Protein AF-0000000084542421 (afdb_homodimer)

Foldseek 3Di:
DQLPCFWDFDCVAPNRAIAGNPDNHHLVNLVVCVVVPDDPVRVCVVPVVDDPVSSVSSVVVVVVVVVPVVPPVD/DQLPCFWDFDCVAPNRAIAGNPDNHHLVNLVVCVVVPDDPVRVCVVVVVDDPVSSVSSVVVVVVVVVPVVPPVD

pLDDT: mean 90.72, std 14.49, range [33.5, 98.44]

Solvent-accessible surface area (backbone atoms only — not comparable to full-atom values): 8174 Å² total; per-residue (Å²): 132,72,31,70,79,39,46,32,71,39,70,90,41,80,77,34,44,51,11,45,70,73,43,91,51,32,43,41,54,54,31,43,44,44,32,72,65,48,50,72,66,58,51,34,70,79,37,68,88,53,51,71,66,54,54,30,24,40,32,39,46,51,18,54,51,53,65,52,55,65,64,64,77,103,131,73,30,68,80,38,46,33,70,39,69,91,40,79,78,34,44,50,10,45,69,73,42,94,50,34,43,40,55,55,31,42,45,42,31,73,66,49,49,72,67,56,51,35,70,78,37,68,86,52,51,72,68,55,54,29,23,40,32,38,47,53,20,54,52,53,65,52,56,65,63,62,78,102

Nearest PDB structures (foldseek):
  2ga1-assembly1_B  TM=9.178E-01  e=1.484E-04  Trichormus variabilis ATCC 29413
  5af3-assembly1_B  TM=8.091E-01  e=4.502E-03  Mycobacterium tuberculosis H37Rv
  5af3-assembly1_A  TM=8.096E-01  e=9.539E-03  Mycobacterium tuberculosis H37Rv
  2ga1-assembly1_B  TM=9.181E-01  e=2.188E-04  Trichormus variabilis ATCC 29413
  5af3-assembly1_B  TM=8.095E-01  e=5.353E-03  Mycobacterium tuberculosis H37Rv

Radius of gyration: 14.84 Å; Cα contacts (8 Å, |Δi|>4): 217; chains: 2; bounding box: 36×36×26 Å

Secondary structure (DSSP, 8-state):
--GGGTEEE-TTSGGG-EEETTSS-BHHHHHHHHHTT--HHHHHHH-TT--HHHHHHHHHHHHHHHHHHHHHT-/--GGGTEEE-TTSGGG-EEETTSS-BHHHHHHHHHTT--HHHHHHH-TT--HHHHHHHHHHHHHHHHHHHHHT-

Organism: NCBI:txid376219

Sequence (148 aa):
MDYRERITLEPSQRSGKPCIRGMRITVYDVLSYLASGMTYQEILDDFPYLTQEDILACLSYAANREQQTLLVQAMDYRERITLEPSQRSGKPCIRGMRITVYDVLSYLASGMTYQEILDDFPYLTQEDILACLSYAANREQQTLLVQA

InterPro domains:
  IPR007367 VapB45-like, C-terminal [PF04255] (7-62)
  IPR009057 Homedomain-like superfamily [SSF46689] (1-68)
  IPR036388 Winged helix-like DNA-binding domain superfamily [G3DSA:1.10.10.10] (6-72)

Structure (mmCIF, N/CA/C/O backbone):
data_AF-0000000084542421-model_v1
#
loop_
_entity.id
_entity.type
_entity.pdbx_description
1 polymer 'DUF433 domain-containing protein'
#
loop_
_atom_site.group_PDB
_atom_site.id
_atom_site.type_symbol
_atom_site.label_atom_id
_atom_site.label_alt_id
_atom_site.label_comp_id
_atom_site.label_asym_id
_atom_site.label_entity_id
_atom_site.label_seq_id
_atom_site.pdbx_PDB_ins_code
_atom_site.Cartn_x
_atom_site.Cartn_y
_atom_site.Cartn_z
_atom_site.occupancy
_atom_site.B_iso_or_equiv
_atom_site.auth_seq_id
_atom_site.auth_comp_id
_atom_site.auth_asym_id
_atom_site.auth_atom_id
_atom_site.pdbx_PDB_model_num
ATOM 1 N N . MET A 1 1 ? -0.07 -10.344 11.07 1 62.62 1 MET A N 1
ATOM 2 C CA . MET A 1 1 ? -0.015 -11.258 9.938 1 62.62 1 MET A CA 1
ATOM 3 C C . MET A 1 1 ? 1.342 -11.195 9.242 1 62.62 1 MET A C 1
ATOM 5 O O . MET A 1 1 ? 1.907 -10.109 9.078 1 62.62 1 MET A O 1
ATOM 9 N N . ASP A 1 2 ? 1.983 -12.406 9.141 1 83.88 2 ASP A N 1
ATOM 10 C CA . ASP A 1 2 ? 3.305 -12.445 8.523 1 83.88 2 ASP A CA 1
ATOM 11 C C . ASP A 1 2 ? 3.195 -12.469 6.996 1 83.88 2 ASP A C 1
ATOM 13 O O . ASP A 1 2 ? 2.891 -13.508 6.41 1 83.88 2 ASP A O 1
ATOM 17 N N . TYR A 1 3 ? 3.262 -11.273 6.363 1 91.88 3 TYR A N 1
ATOM 18 C CA . TYR A 1 3 ? 3.105 -11.172 4.918 1 91.88 3 TYR A CA 1
ATOM 19 C C . TYR A 1 3 ? 4.102 -12.07 4.195 1 91.88 3 TYR A C 1
ATOM 21 O O . TYR A 1 3 ? 3.926 -12.375 3.014 1 91.88 3 TYR A O 1
ATOM 29 N N . ARG A 1 4 ? 5.059 -12.594 4.863 1 88.62 4 ARG A N 1
ATOM 30 C CA . ARG A 1 4 ? 6.129 -13.375 4.254 1 88.62 4 ARG A CA 1
ATOM 31 C C . ARG A 1 4 ? 5.617 -14.742 3.805 1 88.62 4 ARG A C 1
ATOM 33 O O . ARG A 1 4 ? 6.23 -15.391 2.959 1 88.62 4 ARG A O 1
ATOM 40 N N . GLU A 1 5 ? 4.598 -15.109 4.371 1 93.06 5 GLU A N 1
ATOM 41 C CA . GLU A 1 5 ? 4.008 -16.391 3.996 1 93.06 5 GLU A CA 1
ATOM 42 C C . GLU A 1 5 ? 3.279 -16.297 2.66 1 93.06 5 GLU A C 1
ATOM 44 O O . GLU A 1 5 ? 3.025 -17.312 2.008 1 93.06 5 GLU A O 1
ATOM 49 N N . ARG A 1 6 ? 3.004 -15.039 2.252 1 96.69 6 ARG A N 1
ATOM 50 C CA . ARG A 1 6 ? 2.145 -14.891 1.081 1 96.69 6 ARG A CA 1
ATOM 51 C C . ARG A 1 6 ? 2.852 -14.109 -0.021 1 96.69 6 ARG A C 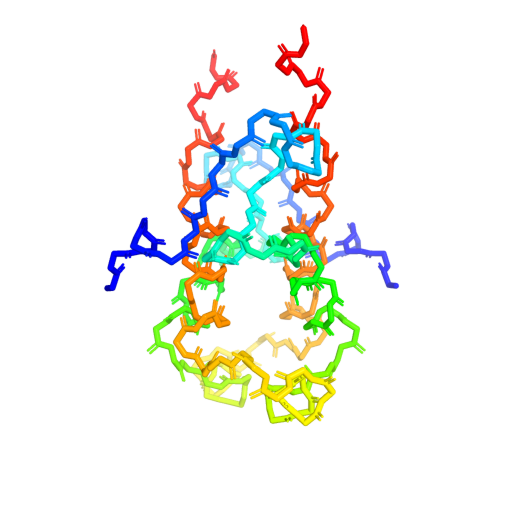1
ATOM 53 O O . ARG A 1 6 ? 2.42 -14.125 -1.176 1 96.69 6 ARG A O 1
ATOM 60 N N . ILE A 1 7 ? 3.855 -13.406 0.321 1 96.81 7 ILE A N 1
ATOM 61 C CA . ILE A 1 7 ? 4.605 -12.625 -0.657 1 96.81 7 ILE A CA 1
ATOM 62 C C . ILE A 1 7 ? 5.938 -13.312 -0.952 1 96.81 7 ILE A C 1
ATOM 64 O O . ILE A 1 7 ? 6.719 -13.578 -0.037 1 96.81 7 ILE A O 1
ATOM 68 N N . THR A 1 8 ? 6.184 -13.57 -2.18 1 94.44 8 THR A N 1
ATOM 69 C CA . THR A 1 8 ? 7.406 -14.266 -2.572 1 94.44 8 THR A CA 1
ATOM 70 C C . THR A 1 8 ? 8.242 -13.398 -3.506 1 94.44 8 THR A C 1
ATOM 72 O O . THR A 1 8 ? 7.699 -12.633 -4.305 1 94.44 8 THR A O 1
ATOM 75 N N . LEU A 1 9 ? 9.57 -13.516 -3.389 1 93.31 9 LEU A N 1
ATOM 76 C CA . LEU A 1 9 ? 10.555 -12.883 -4.262 1 93.31 9 LEU A CA 1
ATOM 77 C C . LEU A 1 9 ? 11.398 -13.922 -4.984 1 93.31 9 LEU A C 1
ATOM 79 O O . LEU A 1 9 ? 12.203 -14.617 -4.359 1 93.31 9 LEU A O 1
ATOM 83 N N . GLU A 1 10 ? 11.148 -14.125 -6.223 1 92.19 10 GLU A N 1
ATOM 84 C CA . GLU A 1 10 ? 11.891 -15.094 -7.031 1 92.19 10 GLU A CA 1
ATOM 85 C C . GLU A 1 10 ? 12.531 -14.422 -8.242 1 92.19 10 GLU A C 1
ATOM 87 O O . GLU A 1 10 ? 11.828 -13.883 -9.102 1 92.19 10 GLU A O 1
ATOM 92 N N . PRO A 1 11 ? 13.867 -14.445 -8.367 1 91.19 11 PRO A N 1
ATOM 93 C CA . PRO A 1 11 ? 14.562 -13.797 -9.484 1 91.19 11 PRO A CA 1
ATOM 94 C C . PRO A 1 11 ? 14.023 -14.227 -10.844 1 91.19 11 PRO A C 1
ATOM 96 O O . PRO A 1 11 ? 14.008 -13.43 -11.789 1 91.19 11 PRO A O 1
ATOM 99 N N . SER A 1 12 ? 13.547 -15.398 -10.922 1 90.69 12 SER A N 1
ATOM 100 C CA . SER A 1 12 ? 13.109 -15.961 -12.195 1 90.69 12 SER A CA 1
ATOM 101 C C . SER A 1 12 ? 11.68 -15.539 -12.516 1 90.69 12 SER A C 1
ATOM 103 O O . SER A 1 12 ? 11.195 -15.766 -13.633 1 90.69 12 SER A O 1
ATOM 105 N N . GLN A 1 13 ? 11.062 -14.906 -11.516 1 91.12 13 GLN A N 1
ATOM 106 C CA . GLN A 1 13 ? 9.664 -14.523 -11.68 1 91.12 13 GLN A CA 1
ATOM 107 C C . GLN A 1 13 ? 9.5 -13.008 -11.625 1 91.12 13 GLN A C 1
ATOM 109 O O . GLN A 1 13 ? 9.844 -12.375 -10.625 1 91.12 13 GLN A O 1
ATOM 114 N N . ARG A 1 14 ? 8.883 -12.484 -12.711 1 93.62 14 ARG A N 1
ATOM 115 C CA . ARG A 1 14 ? 8.641 -11.047 -12.797 1 93.62 14 ARG A CA 1
ATOM 116 C C . ARG A 1 14 ? 9.891 -10.258 -12.398 1 93.62 14 ARG A C 1
ATOM 118 O O . ARG A 1 14 ? 9.812 -9.336 -11.586 1 93.62 14 ARG A O 1
ATOM 125 N N . SER A 1 15 ? 11.047 -10.719 -12.859 1 91.88 15 SER A N 1
ATOM 126 C CA . SER A 1 15 ? 12.32 -10.047 -12.656 1 91.88 15 SER A CA 1
ATOM 127 C C . SER A 1 15 ? 12.609 -9.836 -11.18 1 91.88 15 SER A C 1
ATOM 129 O O . SER A 1 15 ? 13.211 -8.828 -10.789 1 91.88 15 SER A O 1
ATOM 131 N N . GLY A 1 16 ? 12.102 -10.688 -10.297 1 91.88 16 GLY A N 1
ATOM 132 C CA . GLY A 1 16 ? 12.445 -10.664 -8.883 1 91.88 16 GLY A CA 1
ATOM 133 C C . GLY A 1 16 ? 11.523 -9.773 -8.062 1 91.88 16 GLY A C 1
ATOM 134 O O . GLY A 1 16 ? 11.719 -9.617 -6.855 1 91.88 16 GLY A O 1
ATOM 135 N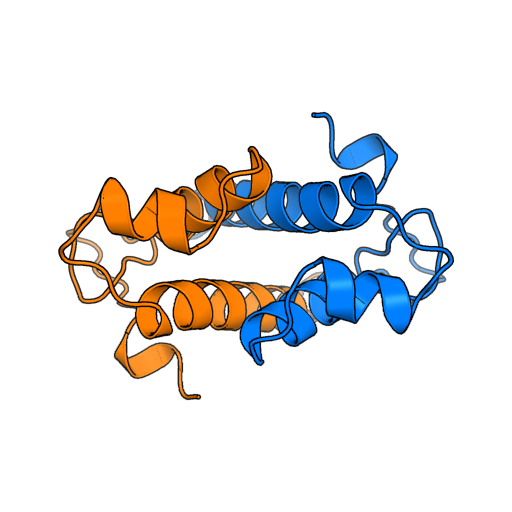 N . LYS A 1 17 ? 10.469 -9.203 -8.711 1 94.12 17 LYS A N 1
ATOM 136 C CA . LYS A 1 17 ? 9.508 -8.375 -8 1 94.12 17 LYS A CA 1
ATOM 137 C C . LYS A 1 17 ? 8.695 -9.195 -7 1 94.12 17 LYS A C 1
ATOM 139 O O . LYS A 1 17 ? 8.477 -10.391 -7.207 1 94.12 17 LYS A O 1
ATOM 144 N N . PRO A 1 18 ? 8.352 -8.555 -5.871 1 95.81 18 PRO A N 1
ATOM 145 C CA . PRO A 1 18 ? 7.508 -9.289 -4.926 1 95.81 18 PRO A CA 1
ATOM 146 C C . PRO A 1 18 ? 6.164 -9.695 -5.523 1 95.81 18 PRO A C 1
ATOM 148 O O . PRO A 1 18 ? 5.449 -8.859 -6.078 1 95.81 18 PRO A O 1
ATOM 151 N N . CYS A 1 19 ? 5.824 -11 -5.438 1 96.5 19 CYS A N 1
ATOM 152 C CA . CYS A 1 19 ? 4.613 -11.57 -6.02 1 96.5 19 CYS A CA 1
ATOM 153 C C . CYS A 1 19 ? 3.777 -12.281 -4.965 1 96.5 19 CYS A C 1
ATOM 155 O O . CYS A 1 19 ? 4.297 -12.68 -3.922 1 96.5 19 CYS A O 1
ATOM 157 N N . ILE A 1 20 ? 2.453 -12.398 -5.277 1 96.81 20 ILE A N 1
ATOM 158 C CA . ILE A 1 20 ? 1.565 -13.133 -4.379 1 96.81 20 ILE A CA 1
ATOM 159 C C . ILE A 1 20 ? 1.766 -14.633 -4.566 1 96.81 20 ILE A C 1
ATOM 161 O O . ILE A 1 20 ? 1.497 -15.172 -5.641 1 96.81 20 ILE A O 1
ATOM 165 N N . ARG A 1 21 ? 2.16 -15.352 -3.527 1 93.25 21 ARG A N 1
ATOM 166 C CA . ARG A 1 21 ? 2.24 -16.812 -3.424 1 93.25 21 ARG A CA 1
ATOM 167 C C . ARG A 1 21 ? 2.893 -17.406 -4.664 1 93.25 21 ARG A C 1
ATOM 169 O O . ARG A 1 21 ? 2.447 -18.438 -5.168 1 93.25 21 ARG A O 1
ATOM 176 N N . GLY A 1 22 ? 3.789 -16.781 -5.211 1 85.5 22 GLY A N 1
ATOM 177 C CA . GLY A 1 22 ? 4.477 -17.328 -6.363 1 85.5 22 GLY A CA 1
ATOM 178 C C . GLY A 1 22 ? 3.701 -17.172 -7.656 1 85.5 22 GLY A C 1
ATOM 179 O O . GLY A 1 22 ? 4.035 -17.797 -8.664 1 85.5 22 GLY A O 1
ATOM 180 N N . MET A 1 23 ? 2.691 -16.453 -7.594 1 92.19 23 MET A N 1
ATOM 181 C CA . MET A 1 23 ? 1.954 -16.125 -8.805 1 92.19 23 MET A CA 1
ATOM 182 C C . MET A 1 23 ? 2.57 -14.914 -9.5 1 92.19 23 MET A C 1
ATOM 184 O O . MET A 1 23 ? 3.58 -14.375 -9.039 1 92.19 23 MET A O 1
ATOM 188 N N . ARG A 1 24 ? 2.045 -14.586 -10.633 1 94.25 24 ARG A N 1
ATOM 189 C CA . ARG A 1 24 ? 2.652 -13.523 -11.414 1 94.25 24 ARG A CA 1
ATOM 190 C C . ARG A 1 24 ? 2.006 -12.18 -11.102 1 94.25 24 ARG A C 1
ATOM 192 O O . ARG A 1 24 ? 2.252 -11.188 -11.797 1 94.25 24 ARG A O 1
ATOM 199 N N . ILE A 1 25 ? 1.14 -12.18 -10.117 1 97.06 25 ILE A N 1
ATOM 200 C CA . ILE A 1 25 ? 0.576 -10.922 -9.648 1 97.06 25 ILE A CA 1
ATOM 201 C C . ILE A 1 25 ? 1.494 -10.305 -8.594 1 97.06 25 ILE A C 1
ATOM 203 O O . ILE A 1 25 ? 1.734 -10.906 -7.543 1 97.06 25 ILE A O 1
ATOM 207 N N . THR A 1 26 ? 2.012 -9.141 -8.891 1 97.31 26 THR A N 1
ATOM 208 C CA . THR A 1 26 ? 2.971 -8.492 -8.008 1 97.31 26 THR A CA 1
ATOM 209 C C . THR A 1 26 ? 2.254 -7.652 -6.953 1 97.31 26 THR A C 1
ATOM 211 O O . THR A 1 26 ? 1.073 -7.332 -7.109 1 97.31 26 THR A O 1
ATOM 214 N N . VAL A 1 27 ? 3.023 -7.293 -5.918 1 97.69 27 VAL A N 1
ATOM 215 C CA . VAL A 1 27 ? 2.549 -6.328 -4.934 1 97.69 27 VAL A CA 1
ATOM 216 C C . VAL A 1 27 ? 2.188 -5.016 -5.629 1 97.69 27 VAL A C 1
ATOM 218 O O . VAL A 1 27 ? 1.162 -4.406 -5.32 1 97.69 27 VAL A O 1
ATOM 221 N N . TYR A 1 28 ? 2.969 -4.621 -6.598 1 97.5 28 TYR A N 1
ATOM 222 C CA . TYR A 1 28 ? 2.695 -3.416 -7.371 1 97.5 28 TYR A CA 1
ATOM 223 C C . TYR A 1 28 ? 1.318 -3.482 -8.016 1 97.5 28 TYR A C 1
ATOM 225 O O . TYR A 1 28 ? 0.563 -2.508 -7.988 1 97.5 28 TYR A O 1
ATOM 233 N N . ASP A 1 29 ? 1.006 -4.586 -8.609 1 97.88 29 ASP A N 1
ATOM 234 C CA . ASP A 1 29 ? -0.275 -4.727 -9.297 1 97.88 29 ASP A CA 1
ATOM 235 C C . ASP A 1 29 ? -1.439 -4.492 -8.336 1 97.88 29 ASP A C 1
ATOM 237 O O . ASP A 1 29 ? -2.363 -3.736 -8.648 1 97.88 29 ASP A O 1
ATOM 241 N N . VAL A 1 30 ? -1.379 -5.156 -7.203 1 98.44 30 VAL A N 1
ATOM 242 C CA . VAL A 1 30 ? -2.459 -5.07 -6.227 1 98.44 30 VAL A CA 1
ATOM 243 C C . VAL A 1 30 ? -2.59 -3.637 -5.719 1 98.44 30 VAL A C 1
ATOM 245 O O . VAL A 1 30 ? -3.691 -3.086 -5.672 1 98.44 30 VAL A O 1
ATOM 248 N N . LEU A 1 31 ? -1.46 -3.037 -5.379 1 98.31 31 LEU A N 1
ATOM 249 C CA . LEU A 1 31 ? -1.485 -1.66 -4.895 1 98.31 31 LEU A CA 1
ATOM 250 C C . LEU A 1 31 ? -2.025 -0.718 -5.969 1 98.31 31 LEU A C 1
ATOM 252 O O . LEU A 1 31 ? -2.729 0.245 -5.656 1 98.31 31 LEU A O 1
ATOM 256 N N . SER A 1 32 ? -1.724 -0.957 -7.215 1 98.12 32 SER A N 1
ATOM 257 C CA . SER A 1 32 ? -2.199 -0.136 -8.328 1 98.12 32 SER A CA 1
ATOM 258 C C . SER A 1 32 ? -3.709 -0.269 -8.5 1 98.12 32 SER A C 1
ATOM 260 O O . SER A 1 32 ? -4.398 0.72 -8.766 1 98.12 32 SER A O 1
ATOM 262 N N . TYR A 1 33 ? -4.199 -1.527 -8.352 1 98.38 33 TYR A N 1
ATOM 263 C CA . TYR A 1 33 ? -5.645 -1.714 -8.406 1 98.38 33 TYR A CA 1
ATOM 264 C C . TYR A 1 33 ? -6.344 -0.909 -7.316 1 98.38 33 TYR A C 1
ATOM 266 O O . TYR A 1 33 ? -7.297 -0.179 -7.59 1 98.38 33 TYR A O 1
ATOM 274 N N . LEU A 1 34 ? -5.82 -1.029 -6.125 1 98 34 LEU A N 1
ATOM 275 C CA . LEU A 1 34 ? -6.395 -0.297 -5.004 1 98 34 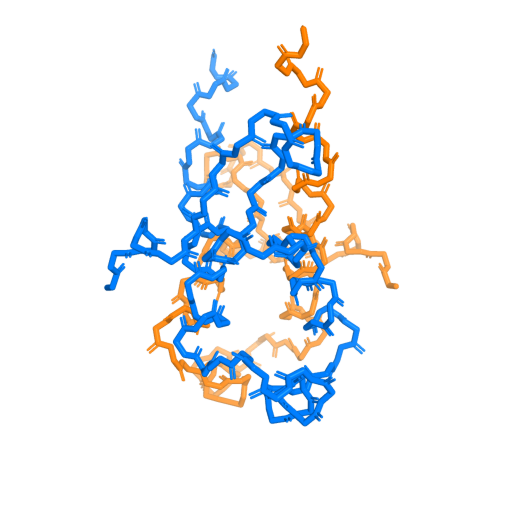LEU A CA 1
ATOM 276 C C . LEU A 1 34 ? -6.309 1.208 -5.234 1 98 34 LEU A C 1
ATOM 278 O O . LEU A 1 34 ? -7.27 1.936 -4.977 1 98 34 LEU A O 1
ATOM 282 N N . ALA A 1 35 ? -5.184 1.671 -5.758 1 97.5 35 ALA A N 1
ATOM 283 C CA . ALA A 1 35 ? -4.949 3.092 -6.004 1 97.5 35 ALA A CA 1
ATOM 284 C C . ALA A 1 35 ? -5.918 3.637 -7.047 1 97.5 35 ALA A C 1
ATOM 286 O O . ALA A 1 35 ? -6.238 4.828 -7.043 1 97.5 35 ALA A O 1
ATOM 287 N N . SER A 1 36 ? -6.387 2.789 -7.891 1 97.12 36 SER A N 1
ATOM 288 C CA . SER A 1 36 ? -7.32 3.201 -8.938 1 97.12 36 SER A CA 1
ATOM 289 C C . SER A 1 36 ? -8.742 3.285 -8.398 1 97.12 36 SER A C 1
ATOM 291 O O . SER A 1 36 ? -9.664 3.684 -9.125 1 97.12 36 SER A O 1
ATOM 293 N N . GLY A 1 37 ? -8.961 2.836 -7.176 1 95.31 37 GLY A N 1
ATOM 294 C CA . GLY A 1 37 ? -10.266 2.967 -6.551 1 95.31 37 GLY A CA 1
ATOM 295 C C . GLY A 1 37 ? -11.016 1.652 -6.457 1 95.31 37 GLY A C 1
ATOM 296 O O . GLY A 1 37 ? -12.133 1.606 -5.945 1 95.31 37 GLY A O 1
ATOM 297 N N . MET A 1 38 ? -10.398 0.645 -6.879 1 97 38 MET A N 1
ATOM 298 C CA . MET A 1 38 ? -11.07 -0.647 -6.773 1 97 38 MET A CA 1
ATOM 299 C C . MET A 1 38 ? -11.18 -1.086 -5.32 1 97 38 MET A C 1
ATOM 301 O O . MET A 1 38 ? -10.25 -0.883 -4.531 1 97 38 MET A O 1
ATOM 305 N N . THR A 1 39 ? -12.305 -1.743 -5.016 1 95.75 39 THR A N 1
ATOM 306 C CA . THR A 1 39 ? -12.469 -2.35 -3.699 1 95.75 39 THR A CA 1
ATOM 307 C C . THR A 1 39 ? -11.828 -3.732 -3.656 1 95.75 39 THR A C 1
ATOM 309 O O . THR A 1 39 ? -11.461 -4.285 -4.695 1 95.75 39 THR A O 1
ATOM 312 N N . TYR A 1 40 ? -11.688 -4.289 -2.395 1 96.81 40 TYR A N 1
ATOM 313 C CA . TYR A 1 40 ? -11.188 -5.652 -2.26 1 96.81 40 TYR A CA 1
ATOM 314 C C . TYR A 1 40 ? -12.055 -6.629 -3.053 1 96.81 40 TYR A C 1
ATOM 316 O O . TYR A 1 40 ? -11.531 -7.477 -3.779 1 96.81 40 TYR A O 1
ATOM 324 N N . GLN A 1 41 ? -13.336 -6.441 -2.924 1 96.94 41 GLN A N 1
ATOM 325 C CA . GLN A 1 41 ? -14.266 -7.359 -3.576 1 96.94 41 GLN A CA 1
ATOM 326 C C . GLN A 1 41 ? -14.117 -7.297 -5.094 1 96.94 41 GLN A C 1
ATOM 328 O O . GLN A 1 41 ? -14.172 -8.328 -5.77 1 96.94 41 GLN A O 1
ATOM 333 N N . GLU A 1 42 ? -13.961 -6.133 -5.648 1 97.94 42 GLU A N 1
ATOM 334 C CA . GLU A 1 42 ? -13.773 -5.984 -7.086 1 97.94 42 GLU A CA 1
ATOM 335 C C . GLU A 1 42 ? -12.508 -6.699 -7.555 1 97.94 42 GLU A C 1
ATOM 337 O O . GLU A 1 42 ? -12.516 -7.367 -8.594 1 97.94 42 GLU A O 1
ATOM 342 N N . ILE A 1 43 ? -11.438 -6.594 -6.824 1 98.25 43 ILE A N 1
ATOM 343 C CA . ILE A 1 43 ? -10.18 -7.258 -7.16 1 98.25 43 ILE A CA 1
ATOM 344 C C . ILE A 1 43 ? -10.367 -8.773 -7.109 1 98.25 43 ILE A C 1
ATOM 346 O O . ILE A 1 43 ? -9.953 -9.484 -8.023 1 98.25 43 ILE A O 1
ATOM 350 N N . LEU A 1 44 ? -11.062 -9.258 -6.074 1 98.06 44 LEU A N 1
ATOM 351 C CA . LEU A 1 44 ? -11.258 -10.688 -5.895 1 98.06 44 LEU A CA 1
ATOM 352 C C . LEU A 1 44 ? -12.156 -11.258 -6.988 1 98.06 44 LEU A C 1
ATOM 354 O O . LEU A 1 44 ? -11.992 -12.406 -7.402 1 98.06 44 LEU A O 1
ATOM 358 N N . ASP A 1 45 ? -13.109 -10.445 -7.465 1 98.44 45 ASP A N 1
ATOM 359 C CA . ASP A 1 45 ? -13.953 -10.852 -8.578 1 98.44 45 ASP A CA 1
ATOM 360 C C . ASP A 1 45 ? -13.141 -11.008 -9.859 1 98.44 45 ASP A C 1
ATOM 362 O O . ASP A 1 45 ? -13.391 -11.914 -10.656 1 98.44 45 ASP A O 1
ATOM 366 N N . ASP A 1 46 ? -12.164 -10.156 -10.109 1 97.88 46 ASP A N 1
ATOM 367 C CA . ASP A 1 46 ? -11.328 -10.164 -11.305 1 97.88 46 ASP A CA 1
ATOM 368 C C . ASP A 1 46 ? -10.273 -11.266 -11.227 1 97.88 46 ASP A C 1
ATOM 370 O O . ASP A 1 46 ? -9.836 -11.797 -12.258 1 97.88 46 ASP A O 1
ATOM 374 N N . PHE A 1 47 ? -9.844 -11.523 -10 1 97.75 47 PHE A N 1
ATOM 375 C CA . PHE A 1 47 ? -8.844 -12.547 -9.742 1 97.75 47 PHE A CA 1
ATOM 376 C C . PHE A 1 47 ? -9.32 -13.508 -8.656 1 97.75 47 PHE A C 1
ATOM 378 O O . PHE A 1 47 ? -8.844 -13.453 -7.52 1 97.75 47 PHE A O 1
ATOM 385 N N . PRO A 1 48 ? -10.156 -14.422 -9.078 1 96.94 48 PRO A N 1
ATOM 386 C CA . PRO A 1 48 ? -10.844 -15.266 -8.102 1 96.94 48 PRO A CA 1
ATOM 387 C C . PRO A 1 48 ? -9.891 -16.203 -7.367 1 96.94 48 PRO A C 1
ATOM 389 O O . PRO A 1 48 ? -10.266 -16.812 -6.355 1 96.94 48 PRO A O 1
ATOM 392 N N . TYR A 1 49 ? -8.703 -16.328 -7.832 1 95.75 49 TYR A N 1
ATOM 393 C CA . TYR A 1 49 ? -7.719 -17.172 -7.156 1 95.75 49 TYR A CA 1
ATOM 394 C C . TYR A 1 49 ? -7.047 -16.406 -6.016 1 95.75 49 TYR A C 1
ATOM 396 O O . TYR A 1 49 ? -6.348 -17 -5.191 1 95.75 49 TYR A O 1
ATOM 404 N N . LEU 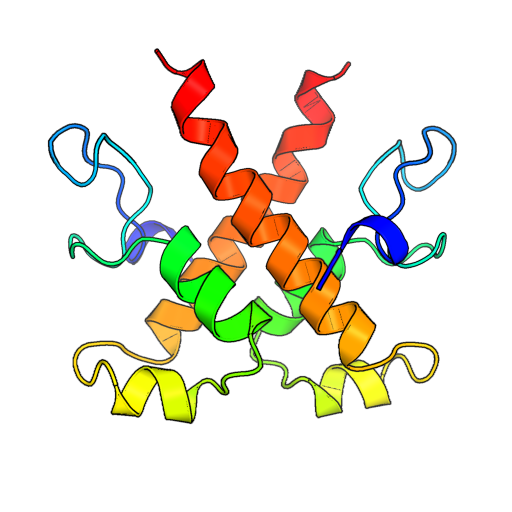A 1 50 ? -7.273 -15.203 -5.926 1 97.62 50 LEU A N 1
ATOM 405 C CA . LEU A 1 50 ? -6.766 -14.414 -4.809 1 97.62 50 LEU A CA 1
ATOM 406 C C . LEU A 1 50 ? -7.723 -14.469 -3.623 1 97.62 50 LEU A C 1
ATOM 408 O O . LEU A 1 50 ? -8.898 -14.805 -3.783 1 97.62 50 LEU A O 1
ATOM 412 N N . THR A 1 51 ? -7.141 -14.227 -2.41 1 97 51 THR A N 1
ATOM 413 C CA . THR A 1 51 ? -7.934 -14.086 -1.194 1 97 51 THR A CA 1
ATOM 414 C C . THR A 1 51 ? -7.734 -12.695 -0.583 1 97 51 THR A C 1
ATOM 416 O O . THR A 1 51 ? -6.82 -11.969 -0.973 1 97 51 THR A O 1
ATOM 419 N N . GLN A 1 52 ? -8.703 -12.414 0.357 1 96.88 52 GLN A N 1
ATOM 420 C CA . GLN A 1 52 ? -8.547 -11.148 1.066 1 96.88 52 GLN A CA 1
ATOM 421 C C . GLN A 1 52 ? -7.211 -11.094 1.799 1 96.88 52 GLN A C 1
ATOM 423 O O . GLN A 1 52 ? -6.578 -10.031 1.867 1 96.88 52 GLN A O 1
ATOM 428 N N . GLU A 1 53 ? -6.824 -12.211 2.354 1 96.62 53 GLU A N 1
ATOM 429 C CA . GLU A 1 53 ? -5.551 -12.281 3.064 1 96.62 53 GLU A CA 1
ATOM 430 C C . GLU A 1 53 ? -4.383 -11.953 2.143 1 96.62 53 GLU A C 1
ATOM 432 O O . GLU A 1 53 ? -3.381 -11.383 2.58 1 96.62 53 GLU A O 1
ATOM 437 N N . ASP A 1 54 ? -4.48 -12.258 0.883 1 97.56 54 ASP A N 1
ATOM 438 C CA . ASP A 1 54 ? -3.441 -11.922 -0.084 1 97.56 54 ASP A CA 1
ATOM 439 C C . ASP A 1 54 ? -3.32 -10.406 -0.252 1 97.56 54 ASP A C 1
ATOM 441 O O . ASP A 1 54 ? -2.213 -9.875 -0.322 1 97.56 54 ASP A O 1
ATOM 445 N N . ILE A 1 55 ? -4.496 -9.758 -0.331 1 98.12 55 ILE A N 1
ATOM 446 C CA . ILE A 1 55 ? -4.516 -8.305 -0.482 1 98.12 55 ILE A CA 1
ATOM 447 C C . ILE A 1 55 ? -3.918 -7.652 0.762 1 98.12 55 ILE A C 1
ATOM 449 O O . ILE A 1 55 ? -3.07 -6.762 0.656 1 98.12 55 ILE A O 1
ATOM 453 N N . LEU A 1 56 ? -4.312 -8.164 1.926 1 97.94 56 LEU A N 1
ATOM 454 C CA . LEU A 1 56 ? -3.803 -7.617 3.178 1 97.94 56 LEU A CA 1
ATOM 455 C C . LEU A 1 56 ? -2.301 -7.855 3.301 1 97.94 56 LEU A C 1
ATOM 457 O O . LEU A 1 56 ? -1.582 -7.023 3.857 1 97.94 56 LEU A O 1
ATOM 461 N N . ALA A 1 57 ? -1.824 -8.953 2.793 1 98 57 ALA A N 1
ATOM 462 C CA . ALA A 1 57 ? -0.39 -9.234 2.801 1 98 57 ALA A CA 1
ATOM 463 C C . ALA A 1 57 ? 0.37 -8.219 1.949 1 98 57 ALA A C 1
ATOM 465 O O . ALA A 1 57 ? 1.451 -7.77 2.332 1 98 57 ALA A O 1
ATOM 466 N N . CYS A 1 58 ? -0.192 -7.867 0.806 1 98.25 58 CYS A N 1
ATOM 467 C CA . CYS A 1 58 ? 0.43 -6.855 -0.04 1 98.25 58 CYS A CA 1
ATOM 468 C C . CYS A 1 58 ? 0.53 -5.52 0.69 1 98.25 58 CYS A C 1
ATOM 470 O O . CYS A 1 58 ? 1.567 -4.855 0.641 1 98.25 58 CYS A O 1
ATOM 472 N N . LEU A 1 59 ? -0.552 -5.184 1.344 1 98.38 59 LEU A N 1
ATOM 473 C CA . LEU A 1 59 ? -0.58 -3.936 2.1 1 98.38 59 LEU A CA 1
ATOM 474 C C . LEU A 1 59 ? 0.43 -3.971 3.242 1 98.38 59 LEU A C 1
ATOM 476 O O . LEU A 1 59 ? 1.13 -2.986 3.488 1 98.38 59 LEU A O 1
ATOM 480 N N . SER A 1 60 ? 0.506 -5.066 3.916 1 98.06 60 SER A N 1
ATOM 481 C CA . SER A 1 60 ? 1.461 -5.23 5.008 1 98.06 60 SER A CA 1
ATOM 482 C C . SER A 1 60 ? 2.896 -5.148 4.504 1 98.06 60 SER A C 1
ATOM 484 O O . SER A 1 60 ? 3.744 -4.504 5.125 1 98.06 60 SER A O 1
ATOM 486 N N . TYR A 1 61 ? 3.164 -5.816 3.385 1 97.12 61 TYR A N 1
ATOM 487 C CA . TYR A 1 61 ? 4.477 -5.75 2.756 1 97.12 61 TYR A CA 1
ATOM 488 C C . TYR A 1 61 ? 4.863 -4.309 2.449 1 97.12 61 TYR A C 1
ATOM 490 O O . TYR A 1 61 ? 5.973 -3.873 2.768 1 97.12 61 TYR A O 1
ATOM 498 N N . ALA A 1 62 ? 3.918 -3.586 1.836 1 96.88 62 ALA A N 1
ATOM 499 C CA . ALA A 1 62 ? 4.168 -2.197 1.463 1 96.88 62 ALA A CA 1
ATOM 500 C C . ALA A 1 62 ? 4.402 -1.331 2.697 1 96.88 62 ALA A C 1
ATOM 502 O O . ALA A 1 62 ? 5.262 -0.447 2.689 1 96.88 62 ALA A O 1
ATOM 503 N N . ALA A 1 63 ? 3.645 -1.555 3.73 1 96.56 63 ALA A N 1
ATOM 504 C CA . ALA A 1 63 ? 3.838 -0.819 4.977 1 96.56 63 ALA A CA 1
ATOM 505 C C . ALA A 1 63 ? 5.234 -1.063 5.547 1 96.56 63 ALA A C 1
ATOM 507 O O . ALA A 1 63 ? 5.922 -0.122 5.941 1 96.56 63 ALA A O 1
ATOM 508 N N . ASN A 1 64 ? 5.617 -2.289 5.605 1 94.31 64 ASN A N 1
ATOM 509 C CA . ASN A 1 64 ? 6.934 -2.648 6.121 1 94.31 64 ASN A CA 1
ATOM 510 C C . ASN A 1 64 ? 8.047 -2 5.305 1 94.31 64 ASN A C 1
ATOM 512 O O . ASN A 1 64 ? 9.055 -1.558 5.859 1 94.31 64 ASN A O 1
ATOM 516 N N . ARG A 1 65 ? 7.902 -1.979 4.008 1 91.5 65 ARG A N 1
ATOM 517 C CA . ARG A 1 65 ? 8.875 -1.335 3.133 1 91.5 65 ARG A CA 1
ATOM 518 C C . ARG A 1 65 ? 9.031 0.142 3.479 1 91.5 65 ARG A C 1
ATOM 520 O O . ARG A 1 65 ? 10.141 0.679 3.451 1 91.5 65 ARG A O 1
ATOM 527 N N . GLU A 1 66 ? 7.93 0.814 3.746 1 91.75 66 GLU A N 1
ATOM 528 C CA . GLU A 1 66 ? 7.965 2.232 4.09 1 91.75 66 GLU A CA 1
ATOM 529 C C . 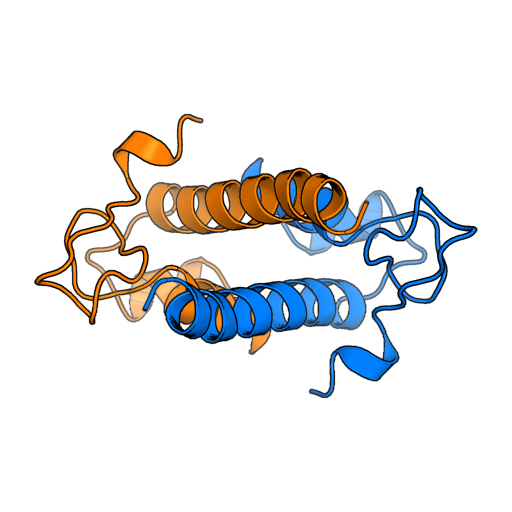GLU A 1 66 ? 8.672 2.459 5.422 1 91.75 66 GLU A C 1
ATOM 531 O O . GLU A 1 66 ? 9.258 3.52 5.648 1 91.75 66 GLU A O 1
ATOM 536 N N . GLN A 1 67 ? 8.602 1.561 6.219 1 87.06 67 GLN A N 1
ATOM 537 C CA . GLN A 1 67 ? 9.266 1.685 7.512 1 87.06 67 GLN A CA 1
ATOM 538 C C . GLN A 1 67 ? 10.773 1.512 7.371 1 87.06 67 GLN A C 1
ATOM 540 O O . GLN A 1 67 ? 11.547 2.068 8.156 1 87.06 67 GLN A O 1
ATOM 545 N N . GLN A 1 68 ? 11.203 0.765 6.418 1 78.94 68 GLN A N 1
ATOM 546 C CA . GLN A 1 68 ? 12.625 0.495 6.219 1 78.94 68 GLN A CA 1
ATOM 547 C C . GLN A 1 68 ? 13.297 1.635 5.461 1 78.94 68 GLN A C 1
ATOM 549 O O . GLN A 1 68 ? 14.516 1.824 5.566 1 78.94 68 GLN A O 1
ATOM 554 N N . THR A 1 69 ? 12.68 2.297 4.531 1 60.94 69 THR A N 1
ATOM 555 C CA . THR A 1 69 ? 13.281 3.33 3.695 1 60.94 69 THR A CA 1
ATOM 556 C C . THR A 1 69 ? 13.914 4.422 4.555 1 60.94 69 THR A C 1
ATOM 558 O O . THR A 1 69 ? 14.945 4.988 4.191 1 60.94 69 THR A O 1
ATOM 561 N N . LEU A 1 70 ? 13.477 4.809 5.676 1 53.53 70 LEU A N 1
ATOM 562 C CA . LEU A 1 70 ? 14.133 5.863 6.438 1 53.53 70 LEU A CA 1
ATOM 563 C C . LEU A 1 70 ? 15.57 5.484 6.762 1 53.53 70 LEU A C 1
ATOM 565 O O . LEU A 1 70 ? 16.406 6.355 7.004 1 53.53 70 LEU A O 1
ATOM 569 N N . LEU A 1 71 ? 15.852 4.266 6.812 1 49.47 71 LEU A N 1
ATOM 570 C CA . LEU A 1 71 ? 17.203 3.951 7.293 1 49.47 71 LEU A CA 1
ATOM 571 C C . LEU A 1 71 ? 18.25 4.293 6.238 1 49.47 71 LEU A C 1
ATOM 573 O O . LEU A 1 71 ? 19.391 4.582 6.57 1 49.47 71 LEU A O 1
ATOM 577 N N . VAL A 1 72 ? 17.875 4.27 5.062 1 42.97 72 VAL A N 1
ATOM 578 C CA . VAL A 1 72 ? 19.047 4.383 4.195 1 42.97 72 VAL A CA 1
ATOM 579 C C . VAL A 1 72 ? 19.406 5.855 4.02 1 42.97 72 VAL A C 1
ATOM 581 O O . VAL A 1 72 ? 20.484 6.176 3.508 1 42.97 72 VAL A O 1
ATOM 584 N N . GLN A 1 73 ? 18.5 6.688 4.043 1 36.09 73 GLN A N 1
ATOM 585 C CA . GLN A 1 73 ? 18.969 8 3.617 1 36.09 73 GLN A CA 1
ATOM 586 C C . GLN A 1 73 ? 19.875 8.633 4.676 1 36.09 73 GLN A C 1
ATOM 588 O O . GLN A 1 73 ? 20.453 9.703 4.453 1 36.09 73 GLN A O 1
ATOM 593 N N . ALA A 1 74 ? 19.984 7.918 5.727 1 33.84 74 ALA A N 1
ATOM 594 C CA . ALA A 1 74 ? 20.922 8.648 6.562 1 33.84 74 ALA A CA 1
ATOM 595 C C . ALA A 1 74 ? 22.359 8.484 6.055 1 33.84 74 ALA A C 1
ATOM 597 O O . ALA A 1 74 ? 22.719 7.422 5.539 1 33.84 74 ALA A O 1
ATOM 598 N N . MET B 1 1 ? -3.889 9.852 -11.086 1 62.19 1 MET B N 1
ATOM 599 C CA . MET B 1 1 ? -3.826 10.781 -9.961 1 62.19 1 MET B CA 1
ATOM 600 C C . MET B 1 1 ? -2.385 10.992 -9.508 1 62.19 1 MET B C 1
ATOM 602 O O . MET B 1 1 ? -1.596 10.047 -9.469 1 62.19 1 MET B O 1
ATOM 606 N N . ASP B 1 2 ? -1.99 12.312 -9.492 1 83.56 2 ASP B N 1
ATOM 607 C CA . ASP B 1 2 ? -0.619 12.617 -9.094 1 83.56 2 ASP B CA 1
ATOM 608 C C . ASP B 1 2 ? -0.48 12.648 -7.574 1 83.56 2 ASP B C 1
ATOM 610 O O . ASP B 1 2 ? -0.877 13.617 -6.934 1 83.56 2 ASP B O 1
ATOM 614 N N . TYR B 1 3 ? -0.084 11.508 -6.965 1 91.75 3 TYR B N 1
ATOM 615 C CA . TYR B 1 3 ? 0.019 11.398 -5.512 1 91.75 3 TYR B CA 1
ATOM 616 C C . TYR B 1 3 ? 0.924 12.492 -4.949 1 91.75 3 TYR B C 1
ATOM 618 O O . TYR B 1 3 ? 0.889 12.773 -3.75 1 91.75 3 TYR B O 1
ATOM 626 N N . ARG B 1 4 ? 1.643 13.18 -5.758 1 88.5 4 ARG B N 1
ATOM 627 C CA . ARG B 1 4 ? 2.625 14.164 -5.316 1 88.5 4 ARG B CA 1
ATOM 628 C C . ARG B 1 4 ? 1.939 15.406 -4.762 1 88.5 4 ARG B C 1
ATOM 630 O O . ARG B 1 4 ? 2.549 16.172 -4.016 1 88.5 4 ARG B O 1
ATOM 637 N N . GLU B 1 5 ? 0.79 15.57 -5.152 1 92.88 5 GLU B N 1
ATOM 638 C CA . GLU B 1 5 ? 0.034 16.719 -4.66 1 92.88 5 GLU B CA 1
ATOM 639 C C . GLU B 1 5 ? -0.432 16.5 -3.225 1 92.88 5 GLU B C 1
ATOM 641 O O . GLU B 1 5 ? -0.764 17.469 -2.521 1 92.88 5 GLU B O 1
ATOM 646 N N . ARG B 1 6 ? -0.383 15.211 -2.793 1 96.56 6 ARG B N 1
ATOM 647 C CA . ARG B 1 6 ? -0.993 14.914 -1.501 1 96.56 6 ARG B CA 1
ATOM 648 C C . ARG B 1 6 ? 0.023 14.297 -0.544 1 96.56 6 ARG B C 1
ATOM 650 O O . ARG B 1 6 ? -0.21 14.242 0.665 1 96.56 6 ARG B O 1
ATOM 657 N N . ILE B 1 7 ? 1.067 13.812 -1.065 1 96.81 7 ILE B N 1
ATOM 658 C CA . ILE B 1 7 ? 2.105 13.203 -0.237 1 96.81 7 ILE B CA 1
ATOM 659 C C . ILE B 1 7 ? 3.309 14.141 -0.153 1 96.81 7 ILE B C 1
ATOM 661 O O . ILE B 1 7 ? 3.857 14.555 -1.179 1 96.81 7 ILE B O 1
ATOM 665 N N . THR B 1 8 ? 3.701 14.469 1.028 1 94.38 8 THR B N 1
ATOM 666 C CA . THR B 1 8 ? 4.812 15.398 1.229 1 94.38 8 THR B CA 1
ATOM 667 C C . THR B 1 8 ? 5.941 14.727 2.002 1 94.38 8 THR B C 1
ATOM 669 O O . THR B 1 8 ? 5.695 13.875 2.865 1 94.38 8 THR B O 1
ATOM 672 N N . LEU B 1 9 ? 7.191 15.102 1.669 1 93.31 9 LEU B N 1
ATOM 673 C CA . LEU B 1 9 ? 8.406 14.672 2.361 1 93.31 9 LEU B CA 1
ATOM 674 C C . LEU B 1 9 ? 9.133 15.875 2.957 1 93.31 9 LEU B C 1
ATOM 676 O O . LEU B 1 9 ? 9.688 16.703 2.223 1 93.31 9 LEU B O 1
ATOM 680 N N . GLU B 1 10 ? 9.055 16.047 4.23 1 92.25 10 GLU B N 1
ATOM 681 C CA . GLU B 1 10 ? 9.711 17.141 4.922 1 92.25 10 GLU B CA 1
ATOM 682 C C . GLU B 1 10 ? 10.656 16.641 6.004 1 92.25 10 GLU B C 1
ATOM 684 O O . GLU B 1 10 ? 10.227 15.969 6.949 1 92.25 10 GLU B O 1
ATOM 689 N N . PRO B 1 11 ? 11.977 16.922 5.906 1 91.19 11 PRO B N 1
ATOM 690 C CA . PRO B 1 11 ? 12.953 16.438 6.883 1 91.19 11 PRO B CA 1
ATOM 691 C C . PRO B 1 11 ? 12.57 16.781 8.32 1 91.19 11 PRO B C 1
ATOM 693 O O . PRO B 1 11 ? 12.859 16.016 9.242 1 91.19 11 PRO B O 1
ATOM 696 N N . SER B 1 12 ? 11.883 17.844 8.5 1 91.06 12 SER B N 1
ATOM 697 C CA . SER B 1 12 ? 11.555 18.328 9.836 1 91.06 12 SER B CA 1
ATOM 698 C C . SER B 1 12 ? 10.305 17.641 10.383 1 91.06 12 SER B C 1
ATOM 700 O O . SER B 1 12 ? 9.969 17.797 11.555 1 91.06 12 SER B O 1
ATOM 702 N N . GLN B 1 1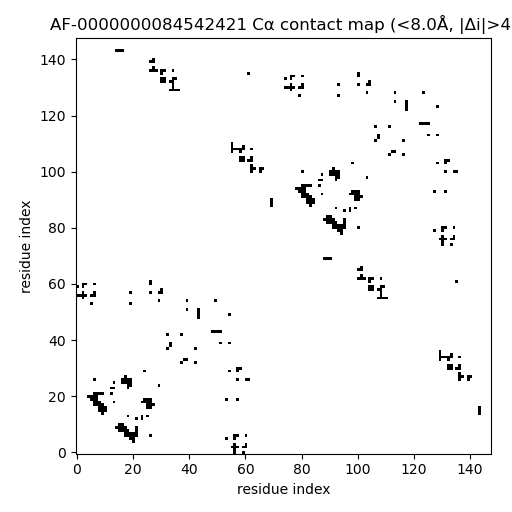3 ? 9.672 16.859 9.484 1 91.25 13 GLN B N 1
ATOM 703 C CA . GLN B 1 13 ? 8.43 16.219 9.875 1 91.25 13 GLN B CA 1
ATOM 704 C C . GLN B 1 13 ? 8.562 14.695 9.812 1 91.25 13 GLN B C 1
ATOM 706 O O . GLN B 1 13 ? 8.859 14.133 8.758 1 91.25 13 GLN B O 1
ATOM 711 N N . ARG B 1 14 ? 8.25 14.07 10.977 1 93.69 14 ARG B N 1
ATOM 712 C CA . ARG B 1 14 ? 8.305 12.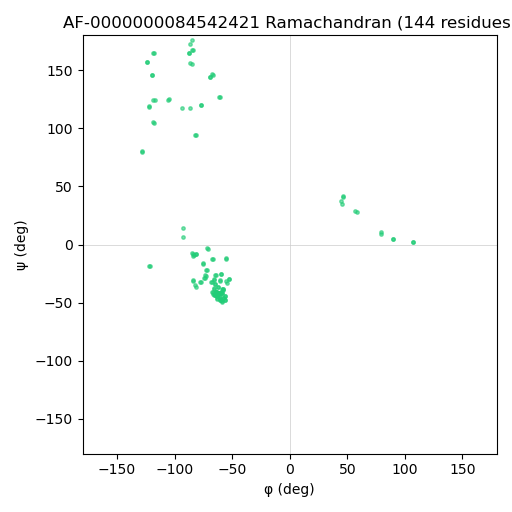609 11.078 1 93.69 14 ARG B CA 1
ATOM 713 C C . ARG B 1 14 ? 9.602 12.078 10.469 1 93.69 14 ARG B C 1
ATOM 715 O O . ARG B 1 14 ? 9.57 11.148 9.656 1 93.69 14 ARG B O 1
ATOM 722 N N . SER B 1 15 ? 10.695 12.758 10.727 1 92 15 SER B N 1
ATOM 723 C CA . SER B 1 15 ? 12.031 12.344 10.312 1 92 15 SER B CA 1
ATOM 724 C C . SER B 1 15 ? 12.109 12.188 8.797 1 92 15 SER B C 1
ATOM 726 O O . SER B 1 15 ? 12.828 11.312 8.297 1 92 15 SER B O 1
ATOM 728 N N . GLY B 1 16 ? 11.305 12.922 8.031 1 92 16 GLY B N 1
ATOM 729 C CA . GLY B 1 16 ? 11.414 12.945 6.582 1 92 16 GLY B CA 1
ATOM 730 C C . GLY B 1 16 ? 10.57 11.891 5.898 1 92 16 GLY B C 1
ATOM 731 O O . GLY B 1 16 ? 10.594 11.758 4.672 1 92 16 GLY B O 1
ATOM 732 N N . LYS B 1 17 ? 9.758 11.133 6.695 1 94.12 17 LYS B N 1
ATOM 733 C CA . LYS B 1 17 ? 8.875 10.117 6.133 1 94.12 17 LYS B CA 1
ATOM 734 C C . LYS B 1 17 ? 7.77 10.75 5.293 1 94.12 17 LYS B C 1
ATOM 736 O O . LYS B 1 17 ? 7.355 11.875 5.551 1 94.12 17 LYS B O 1
ATOM 741 N N . PRO B 1 18 ? 7.367 10.023 4.227 1 95.81 18 PRO B N 1
ATOM 742 C CA . PRO B 1 18 ? 6.254 10.57 3.441 1 95.81 18 PRO B CA 1
ATOM 743 C C . PRO B 1 18 ? 4.973 10.719 4.262 1 95.81 18 PRO B C 1
ATOM 745 O O . PRO B 1 18 ? 4.531 9.766 4.906 1 95.81 18 PRO B O 1
ATOM 748 N N . CYS B 1 19 ? 4.379 11.93 4.25 1 96.56 19 CYS B N 1
ATOM 749 C CA . CYS B 1 19 ? 3.193 12.258 5.035 1 96.56 19 CYS B CA 1
ATOM 750 C C . CYS B 1 19 ? 2.076 12.781 4.145 1 96.56 19 CYS B C 1
ATOM 752 O O . CYS B 1 19 ? 2.332 13.266 3.037 1 96.56 19 CYS B O 1
ATOM 754 N N . ILE B 1 20 ? 0.81 12.641 4.668 1 96.81 20 ILE B N 1
ATOM 755 C CA . ILE B 1 20 ? -0.338 13.18 3.945 1 96.81 20 ILE B CA 1
ATOM 756 C C . ILE B 1 20 ? -0.404 14.688 4.125 1 96.81 20 ILE B C 1
ATOM 758 O O . ILE B 1 20 ? -0.599 15.18 5.238 1 96.81 20 ILE B O 1
ATOM 762 N N . ARG B 1 21 ? -0.333 15.477 3.049 1 93 21 ARG B N 1
ATOM 763 C CA . ARG B 1 21 ? -0.558 16.922 2.961 1 93 21 ARG B CA 1
ATOM 764 C C . ARG B 1 21 ? 0.135 17.641 4.105 1 93 21 ARG B C 1
ATOM 766 O O . ARG B 1 21 ? -0.448 18.547 4.715 1 93 21 ARG B O 1
ATOM 773 N N . GLY B 1 22 ? 1.224 17.234 4.488 1 85.12 22 GLY B N 1
ATOM 774 C CA . GLY B 1 22 ? 1.947 17.938 5.531 1 85.12 22 GLY B CA 1
ATOM 775 C C . GLY B 1 22 ? 1.434 17.641 6.926 1 85.12 22 GLY B C 1
ATOM 776 O O . GLY B 1 22 ? 1.769 18.344 7.883 1 85.12 22 GLY B O 1
ATOM 777 N N . MET B 1 23 ? 0.625 16.703 7.012 1 92.06 23 MET B N 1
ATOM 778 C CA . MET B 1 23 ? 0.168 16.234 8.312 1 92.06 23 MET B CA 1
ATOM 779 C C . MET B 1 23 ? 1.117 15.188 8.883 1 92.06 23 MET B C 1
ATOM 781 O O . MET B 1 23 ? 2.125 14.852 8.25 1 92.06 23 MET B O 1
ATOM 785 N N . ARG B 1 24 ? 0.875 14.82 10.086 1 94.12 24 ARG B N 1
ATOM 786 C CA . ARG B 1 24 ? 1.794 13.898 10.75 1 94.12 24 ARG B CA 1
ATOM 787 C C . ARG B 1 24 ? 1.346 12.445 10.562 1 94.12 24 ARG B C 1
ATOM 789 O O . ARG B 1 24 ? 1.698 11.578 11.359 1 94.12 24 ARG B O 1
ATOM 796 N N . ILE B 1 25 ? 0.429 12.25 9.617 1 97.12 25 ILE B N 1
ATOM 797 C CA . ILE B 1 25 ? 0.041 10.898 9.234 1 97.12 25 ILE B CA 1
ATOM 798 C C . ILE B 1 25 ? 0.869 10.445 8.039 1 97.12 25 ILE B C 1
ATOM 800 O O . ILE B 1 25 ? 0.806 11.055 6.965 1 97.12 25 ILE B O 1
ATOM 804 N N . THR B 1 26 ? 1.637 9.422 8.242 1 97.31 26 THR B N 1
ATOM 805 C CA . THR B 1 26 ? 2.543 8.961 7.199 1 97.31 26 THR B CA 1
ATOM 806 C C . THR B 1 26 ? 1.836 7.977 6.266 1 97.31 26 THR B C 1
ATOM 808 O O . THR B 1 26 ? 0.782 7.438 6.609 1 97.31 26 THR B O 1
ATOM 811 N N . VAL B 1 27 ? 2.48 7.746 5.113 1 97.69 27 VAL B N 1
ATOM 812 C CA . VAL B 1 27 ? 2.043 6.691 4.203 1 97.69 27 VAL B CA 1
ATOM 813 C C . VAL B 1 27 ? 2.057 5.344 4.922 1 97.69 27 VAL B C 1
ATOM 815 O O . VAL B 1 27 ? 1.129 4.547 4.777 1 97.69 27 VAL B O 1
ATOM 818 N N . TYR B 1 28 ? 3.045 5.133 5.754 1 97.5 28 TYR B N 1
ATOM 819 C CA . TYR B 1 28 ? 3.139 3.912 6.543 1 97.5 28 TYR B CA 1
ATOM 820 C C . TYR B 1 28 ? 1.897 3.725 7.41 1 97.5 28 TYR B C 1
ATOM 822 O O . TYR B 1 28 ? 1.348 2.625 7.488 1 97.5 28 TYR B O 1
ATOM 830 N N . ASP B 1 29 ? 1.489 4.758 8.062 1 97.88 29 ASP B N 1
ATOM 831 C CA . ASP B 1 29 ? 0.335 4.66 8.953 1 97.88 29 ASP B CA 1
ATOM 832 C C . ASP B 1 29 ? -0.905 4.195 8.188 1 97.88 29 ASP B C 1
ATOM 834 O O . ASP B 1 29 ? -1.601 3.277 8.633 1 97.88 29 ASP B O 1
ATOM 838 N N . VAL B 1 30 ? -1.166 4.832 7.07 1 98.44 30 VAL B N 1
ATOM 839 C CA . VAL B 1 30 ? -2.355 4.527 6.281 1 98.44 30 VAL B CA 1
ATOM 840 C C . VAL B 1 30 ? -2.287 3.086 5.781 1 98.44 30 VAL B C 1
ATOM 842 O O . VAL B 1 30 ? -3.258 2.332 5.906 1 98.44 30 VAL B O 1
ATOM 845 N N . LEU B 1 31 ? -1.143 2.715 5.254 1 98.31 31 LEU B N 1
ATOM 846 C CA . LEU B 1 31 ? -0.983 1.352 4.758 1 98.31 31 LEU B CA 1
ATOM 847 C C . LEU B 1 31 ? -1.145 0.34 5.891 1 98.31 31 LEU B C 1
ATOM 849 O O . LEU B 1 31 ? -1.689 -0.746 5.684 1 98.31 31 LEU B O 1
ATOM 853 N N . SER B 1 32 ? -0.688 0.659 7.074 1 98.06 32 SER B N 1
ATOM 854 C CA . SER B 1 32 ? -0.809 -0.221 8.234 1 98.06 32 SER B CA 1
ATOM 855 C C . SER B 1 32 ? -2.266 -0.379 8.656 1 98.06 32 SER B C 1
ATOM 857 O O . SER B 1 32 ? -2.697 -1.477 9.016 1 98.06 32 SER B O 1
ATOM 859 N N . TYR B 1 33 ? -3.01 0.758 8.609 1 98.38 33 TYR B N 1
ATOM 860 C CA . TYR B 1 33 ? -4.434 0.664 8.906 1 98.38 33 TYR B CA 1
ATOM 861 C C . TYR B 1 33 ? -5.133 -0.277 7.93 1 98.38 33 TYR B C 1
ATOM 863 O O . TYR B 1 33 ? -5.871 -1.173 8.344 1 98.38 33 TYR B O 1
ATOM 871 N N . LEU B 1 34 ? -4.844 -0.085 6.676 1 98 34 LEU B N 1
ATOM 872 C CA . LEU B 1 34 ? -5.438 -0.934 5.648 1 98 34 LEU B CA 1
ATOM 873 C C . LEU B 1 34 ? -5.027 -2.389 5.84 1 98 34 LEU B C 1
ATOM 875 O O . LEU B 1 34 ? -5.855 -3.293 5.734 1 98 34 LEU B O 1
ATOM 879 N N . ALA B 1 35 ? -3.768 -2.613 6.168 1 97.5 35 ALA B N 1
ATOM 880 C CA . ALA B 1 35 ? -3.227 -3.959 6.348 1 97.5 35 ALA B CA 1
ATOM 881 C C . ALA B 1 35 ? -3.887 -4.664 7.527 1 97.5 35 ALA B C 1
ATOM 883 O O . ALA B 1 35 ? -3.971 -5.895 7.555 1 97.5 35 ALA B O 1
ATOM 884 N N . SER B 1 36 ? -4.363 -3.912 8.453 1 97.12 36 SER B N 1
ATOM 885 C CA . SER B 1 36 ? -5.012 -4.48 9.633 1 97.12 36 SER B CA 1
ATOM 886 C C . SER B 1 36 ? -6.465 -4.844 9.336 1 97.12 36 SER B C 1
ATOM 888 O O . SER B 1 36 ? -7.156 -5.395 10.195 1 97.12 36 SER B O 1
ATOM 890 N N . GLY B 1 37 ? -6.957 -4.465 8.172 1 95.38 37 GLY B N 1
ATOM 891 C CA . GLY B 1 37 ? -8.297 -4.855 7.766 1 95.38 37 GLY B CA 1
ATOM 892 C C . GLY B 1 37 ? -9.297 -3.715 7.812 1 95.38 37 GLY B C 1
ATOM 893 O O . GLY B 1 37 ? -10.469 -3.895 7.488 1 95.38 37 GLY B O 1
ATOM 894 N N . MET B 1 38 ? -8.828 -2.594 8.148 1 97 38 MET B N 1
ATOM 895 C CA . MET B 1 38 ? -9.75 -1.458 8.18 1 97 38 MET B CA 1
ATOM 896 C C . MET B 1 38 ? -10.18 -1.072 6.766 1 97 38 MET B C 1
ATOM 898 O O . MET B 1 38 ? -9.367 -1.102 5.836 1 97 38 MET B O 1
ATOM 902 N N . THR B 1 39 ? -11.438 -0.653 6.668 1 95.81 39 THR B N 1
ATOM 903 C CA . THR B 1 39 ? -11.93 -0.116 5.402 1 95.81 39 THR B CA 1
ATOM 904 C C . THR B 1 39 ? -11.586 1.364 5.273 1 95.81 39 THR B C 1
ATOM 906 O O . THR B 1 39 ? -11.172 1.998 6.246 1 95.81 39 THR B O 1
ATOM 909 N N . TYR B 1 40 ? -11.758 1.904 4.012 1 96.81 40 TYR B N 1
ATOM 910 C CA . TYR B 1 40 ? -11.562 3.336 3.816 1 96.81 40 TYR B CA 1
ATOM 911 C C . TYR B 1 40 ? -12.453 4.141 4.754 1 96.81 40 TYR B C 1
ATOM 913 O O . TYR B 1 40 ? -12 5.086 5.398 1 96.81 40 TYR B O 1
ATOM 921 N N . GLN B 1 41 ? -13.688 3.717 4.84 1 96.88 41 GLN B N 1
ATOM 922 C CA . GLN B 1 41 ? -14.656 4.449 5.648 1 96.88 41 GLN B CA 1
ATOM 923 C C . GLN B 1 41 ? -14.258 4.438 7.125 1 96.88 41 GLN B C 1
ATOM 925 O O . GLN B 1 41 ? -14.391 5.449 7.816 1 96.88 41 GLN B O 1
ATOM 930 N N . GLU B 1 42 ? -13.781 3.332 7.625 1 97.94 42 GLU B N 1
ATOM 931 C CA . GLU B 1 42 ? -13.336 3.248 9.008 1 97.94 42 GLU B CA 1
ATOM 932 C C . GLU B 1 42 ? -12.18 4.203 9.273 1 97.94 42 GLU B C 1
ATOM 934 O O . GLU B 1 42 ? -12.141 4.871 10.312 1 97.94 42 GLU B O 1
ATOM 939 N N . ILE B 1 43 ? -11.242 4.293 8.375 1 98.25 43 ILE B N 1
ATOM 940 C CA . ILE B 1 43 ? -10.102 5.1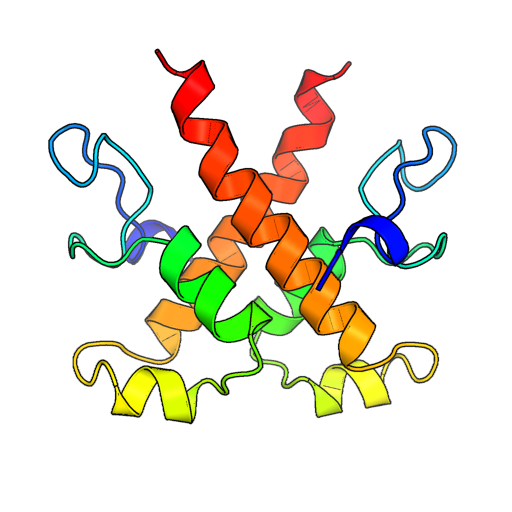91 8.508 1 98.25 43 ILE B CA 1
ATOM 941 C C . ILE B 1 43 ? -10.578 6.641 8.516 1 98.25 43 ILE B C 1
ATOM 943 O O . ILE B 1 43 ? -10.164 7.438 9.359 1 98.25 43 ILE B O 1
ATOM 947 N N . LEU B 1 44 ? -11.516 6.961 7.621 1 98.06 44 LEU B N 1
ATOM 948 C CA . LEU B 1 44 ? -12.008 8.328 7.5 1 98.06 44 LEU B CA 1
ATOM 949 C C . LEU B 1 44 ? -12.805 8.734 8.734 1 98.06 44 LEU B C 1
ATOM 951 O O . LEU B 1 44 ? -12.797 9.898 9.133 1 98.06 44 LEU B O 1
ATOM 955 N N . ASP B 1 45 ? -13.484 7.762 9.344 1 98.44 45 ASP B N 1
ATOM 956 C CA . ASP B 1 45 ? -14.203 8.016 10.594 1 98.44 45 ASP B CA 1
ATOM 957 C C . ASP B 1 45 ? -13.234 8.344 11.727 1 98.44 45 ASP B C 1
ATOM 959 O O . ASP B 1 45 ? -13.523 9.203 12.562 1 98.44 45 ASP B O 1
ATOM 963 N N . ASP B 1 46 ? -12.086 7.703 11.789 1 97.88 46 ASP B N 1
ATOM 964 C CA . ASP B 1 46 ? -11.086 7.898 12.836 1 97.88 46 ASP B CA 1
ATOM 965 C C . ASP B 1 46 ? -10.289 9.18 12.602 1 97.88 46 ASP B C 1
ATOM 967 O O . ASP B 1 46 ? -9.805 9.805 13.547 1 97.88 46 ASP B O 1
ATOM 971 N N . PHE B 1 47 ? -10.133 9.477 11.32 1 97.75 47 PHE B N 1
ATOM 972 C CA . PHE B 1 47 ? -9.406 10.68 10.914 1 97.75 47 PHE B CA 1
ATOM 973 C C . PHE B 1 47 ? -10.234 11.508 9.938 1 97.75 47 PHE B C 1
ATOM 975 O O . PHE B 1 47 ? -9.961 11.523 8.734 1 97.75 47 PHE B O 1
ATOM 982 N N . PRO B 1 48 ? -11.148 12.25 10.508 1 96.88 48 PRO B N 1
ATOM 983 C CA . PRO B 1 48 ? -12.141 12.938 9.672 1 96.88 48 PRO B CA 1
ATOM 984 C C . PRO B 1 48 ? -11.516 14.031 8.805 1 96.88 48 PRO B C 1
ATOM 986 O O . PRO B 1 48 ? -12.164 14.531 7.879 1 96.88 48 PRO B O 1
ATOM 989 N N . TYR B 1 49 ? -10.312 14.367 9.078 1 95.69 49 TYR B N 1
ATOM 990 C CA . TYR B 1 49 ? -9.633 15.375 8.258 1 95.69 49 TYR B CA 1
ATOM 991 C C . TYR B 1 49 ? -9.031 14.742 7.012 1 95.69 49 TYR B C 1
ATOM 993 O O . TYR B 1 49 ? -8.602 15.445 6.098 1 95.69 49 TYR B O 1
ATOM 1001 N N . LEU B 1 50 ? -9.016 13.523 6.938 1 97.56 50 LEU B N 1
ATOM 1002 C CA . LEU B 1 50 ? -8.555 12.82 5.742 1 97.56 50 LEU B CA 1
ATOM 1003 C C . LEU B 1 50 ? -9.688 12.68 4.727 1 97.56 50 LEU B C 1
ATOM 1005 O O . LEU B 1 50 ? -10.867 12.773 5.086 1 97.56 50 LEU B O 1
ATOM 1009 N N . THR B 1 51 ? -9.273 12.547 3.432 1 96.94 51 THR B N 1
ATOM 1010 C CA . THR B 1 51 ? -10.211 12.234 2.359 1 96.94 51 THR B CA 1
ATOM 1011 C C . THR B 1 51 ? -9.859 10.898 1.703 1 96.94 51 THR B C 1
ATOM 1013 O O . THR B 1 51 ? -8.766 10.367 1.929 1 96.94 51 THR B O 1
ATOM 1016 N N . GLN B 1 52 ? -10.898 10.414 0.938 1 96.75 52 GLN B N 1
ATOM 1017 C CA . GLN B 1 52 ? -10.625 9.188 0.193 1 96.75 52 GLN B CA 1
ATOM 1018 C C . GLN B 1 52 ? -9.438 9.383 -0.75 1 96.75 52 GLN B C 1
ATOM 1020 O O . GLN B 1 52 ? -8.633 8.461 -0.939 1 96.75 52 GLN B O 1
ATOM 1025 N N . GLU B 1 53 ? -9.352 10.547 -1.344 1 96.56 53 GLU B N 1
ATOM 1026 C CA . GLU B 1 53 ? -8.258 10.852 -2.252 1 96.56 53 GLU B CA 1
ATOM 1027 C C . GLU B 1 53 ? -6.91 10.773 -1.537 1 96.56 53 GLU B C 1
ATOM 1029 O O . GLU B 1 53 ? -5.902 10.398 -2.141 1 96.56 53 GLU B O 1
ATOM 1034 N N . ASP B 1 54 ? -6.863 11.062 -0.271 1 97.56 54 ASP B N 1
ATOM 1035 C CA . ASP B 1 54 ? -5.633 10.953 0.507 1 97.56 54 ASP B CA 1
ATOM 1036 C C . ASP B 1 54 ? -5.195 9.492 0.632 1 97.56 54 ASP B C 1
ATOM 1038 O O . ASP B 1 54 ? -4.012 9.188 0.512 1 97.56 54 ASP B O 1
ATOM 1042 N N . ILE B 1 55 ? -6.203 8.633 0.884 1 98.06 55 ILE B N 1
ATOM 1043 C CA . ILE B 1 55 ? -5.914 7.211 1.015 1 98.06 55 ILE B CA 1
ATOM 1044 C C . ILE B 1 55 ? -5.414 6.664 -0.319 1 98.06 55 ILE B C 1
ATOM 1046 O O . ILE B 1 55 ? -4.406 5.957 -0.367 1 98.06 55 ILE B O 1
ATOM 1050 N N . LEU B 1 56 ? -6.086 7.074 -1.391 1 97.88 56 LEU B N 1
ATOM 1051 C CA . LEU B 1 56 ? -5.688 6.613 -2.717 1 97.88 56 LEU B CA 1
ATOM 1052 C C . LEU B 1 56 ? -4.301 7.133 -3.08 1 97.88 56 LEU B C 1
ATOM 1054 O O . LEU B 1 56 ? -3.535 6.445 -3.76 1 97.88 56 LEU B O 1
ATOM 1058 N N . ALA B 1 57 ? -3.973 8.305 -2.648 1 97.94 57 ALA B N 1
ATOM 1059 C CA . ALA B 1 57 ? -2.641 8.859 -2.885 1 97.94 57 ALA B CA 1
ATOM 1060 C C . ALA B 1 57 ? -1.569 8.023 -2.186 1 97.94 57 ALA B C 1
ATOM 1062 O O . ALA B 1 57 ? -0.5 7.781 -2.748 1 97.94 57 ALA B O 1
ATOM 1063 N N . CYS B 1 58 ? -1.851 7.59 -0.963 1 98.25 58 CYS B N 1
ATOM 1064 C CA . CYS B 1 58 ? -0.913 6.73 -0.248 1 98.25 58 CYS B CA 1
ATOM 1065 C C . CYS B 1 58 ? -0.68 5.43 -1.006 1 98.25 58 CYS B C 1
ATOM 1067 O O . CYS B 1 58 ? 0.459 4.977 -1.137 1 98.25 58 CYS B O 1
ATOM 1069 N N . LEU B 1 59 ? -1.771 4.879 -1.477 1 98.31 59 LEU B N 1
ATOM 1070 C CA . LEU B 1 59 ? -1.682 3.637 -2.238 1 98.31 59 LEU B CA 1
ATOM 1071 C C . LEU B 1 59 ? -0.896 3.846 -3.529 1 98.31 59 LEU B C 1
ATOM 1073 O O . LEU B 1 59 ? -0.069 3.01 -3.9 1 98.31 59 LEU B O 1
ATOM 1077 N N . SER B 1 60 ? -1.151 4.926 -4.195 1 98 60 SER B N 1
ATOM 1078 C CA . SER B 1 60 ? -0.438 5.258 -5.426 1 98 60 SER B CA 1
ATOM 1079 C C . SER B 1 60 ? 1.05 5.461 -5.164 1 98 60 SER B C 1
ATOM 1081 O O . SER B 1 60 ? 1.893 4.98 -5.926 1 98 60 SER B O 1
ATOM 1083 N N . TYR B 1 61 ? 1.362 6.184 -4.094 1 97.19 61 TYR B N 1
ATOM 1084 C CA . TYR B 1 61 ? 2.75 6.383 -3.691 1 97.19 61 TYR B CA 1
ATOM 1085 C C . TYR B 1 61 ? 3.455 5.051 -3.475 1 97.19 61 TYR B C 1
ATOM 1087 O O . TYR B 1 61 ? 4.559 4.836 -3.98 1 97.19 61 TYR B O 1
ATOM 1095 N N . ALA B 1 62 ? 2.785 4.172 -2.73 1 96.88 62 ALA B N 1
ATOM 1096 C CA . ALA B 1 62 ? 3.361 2.865 -2.428 1 96.88 62 ALA B CA 1
ATOM 1097 C C . ALA B 1 62 ? 3.549 2.041 -3.699 1 96.88 62 ALA B C 1
ATOM 1099 O O . ALA B 1 62 ? 4.555 1.342 -3.85 1 96.88 62 ALA B O 1
ATOM 1100 N N . ALA B 1 63 ? 2.602 2.096 -4.586 1 96.56 63 ALA B N 1
ATOM 1101 C CA . ALA B 1 63 ? 2.727 1.391 -5.859 1 96.56 63 ALA B CA 1
ATOM 1102 C C . ALA B 1 63 ? 3.934 1.892 -6.648 1 96.56 63 ALA B C 1
ATOM 1104 O O . ALA B 1 63 ? 4.719 1.094 -7.168 1 96.56 63 ALA B O 1
ATOM 1105 N N . ASN B 1 64 ? 4.051 3.162 -6.75 1 94.25 64 ASN B N 1
ATOM 1106 C CA . ASN B 1 64 ? 5.172 3.76 -7.465 1 94.25 64 ASN B CA 1
ATOM 1107 C C . ASN B 1 64 ? 6.508 3.354 -6.852 1 94.25 64 ASN B C 1
ATOM 1109 O O . ASN B 1 64 ? 7.477 3.104 -7.57 1 94.25 64 ASN B O 1
ATOM 1113 N N . ARG B 1 65 ? 6.578 3.338 -5.547 1 91.56 65 ARG B N 1
ATOM 1114 C CA . ARG B 1 65 ? 7.789 2.91 -4.852 1 91.56 65 ARG B CA 1
ATOM 1115 C C . ARG B 1 65 ? 8.164 1.483 -5.238 1 91.56 65 ARG B C 1
ATOM 1117 O O . ARG B 1 65 ? 9.352 1.17 -5.395 1 91.56 65 ARG B O 1
ATOM 1124 N N . GLU B 1 66 ? 7.191 0.612 -5.336 1 91.75 66 GLU B N 1
ATOM 1125 C CA . GLU B 1 66 ? 7.445 -0.778 -5.703 1 91.75 66 GLU B CA 1
ATOM 1126 C C . GLU B 1 66 ? 7.965 -0.885 -7.133 1 91.75 66 GLU B C 1
ATOM 1128 O O . GLU B 1 66 ? 8.719 -1.808 -7.457 1 91.75 66 GLU B O 1
ATOM 1133 N N . GLN B 1 67 ? 7.578 -0.043 -7.898 1 87.06 67 GLN B N 1
ATOM 1134 C CA . GLN B 1 67 ? 8.039 -0.057 -9.281 1 87.06 67 GLN B CA 1
ATOM 1135 C C . GLN B 1 67 ? 9.492 0.401 -9.383 1 87.06 67 GLN B C 1
ATOM 1137 O O . GLN B 1 67 ? 10.211 -0.013 -10.289 1 87.06 67 GLN B O 1
ATOM 1142 N N . GLN B 1 68 ? 9.914 1.234 -8.492 1 79.31 68 GLN B N 1
ATOM 1143 C CA . GLN B 1 68 ? 11.273 1.771 -8.516 1 79.31 68 GLN B CA 1
ATOM 1144 C C . GLN B 1 68 ? 12.266 0.795 -7.895 1 79.31 68 GLN B C 1
ATOM 1146 O O . GLN B 1 68 ? 13.461 0.834 -8.195 1 79.31 68 GLN B O 1
ATOM 1151 N N . THR B 1 69 ? 11.945 0.053 -6.871 1 61.38 69 THR B N 1
ATOM 1152 C CA . THR B 1 69 ? 12.859 -0.831 -6.156 1 61.38 69 THR B CA 1
ATOM 1153 C C . THR B 1 69 ? 13.516 -1.817 -7.113 1 61.38 69 THR B C 1
ATOM 1155 O O . THR B 1 69 ? 14.68 -2.182 -6.93 1 61.38 69 THR B O 1
ATOM 1158 N N . LEU B 1 70 ? 13.016 -2.289 -8.156 1 53.66 70 LEU B N 1
ATOM 1159 C CA . LEU B 1 70 ? 13.727 -3.227 -9.023 1 53.66 70 LEU B CA 1
ATOM 1160 C C . LEU B 1 70 ? 15.008 -2.604 -9.555 1 53.66 70 LEU B C 1
ATOM 1162 O O . LEU B 1 70 ? 15.953 -3.318 -9.906 1 53.66 70 LEU B O 1
ATOM 1166 N N . LEU B 1 71 ? 15.055 -1.359 -9.633 1 49.47 71 LEU B N 1
ATOM 1167 C CA . LEU B 1 71 ? 16.234 -0.812 -10.305 1 49.47 71 LEU B CA 1
ATOM 1168 C C . LEU B 1 71 ? 17.469 -0.936 -9.43 1 49.47 71 LEU B C 1
ATOM 1170 O O . LEU B 1 71 ? 18.594 -1.007 -9.938 1 49.47 71 LEU B O 1
ATOM 1174 N N . VAL B 1 72 ? 17.266 -0.975 -8.211 1 42.97 72 VAL B N 1
ATOM 1175 C CA . VAL B 1 72 ? 18.547 -0.856 -7.52 1 42.97 72 VAL B CA 1
ATOM 1176 C C . VAL B 1 72 ? 19.219 -2.229 -7.418 1 42.97 72 VAL B C 1
ATOM 1178 O O . VAL B 1 72 ? 20.391 -2.334 -7.07 1 42.97 72 VAL B O 1
ATOM 1181 N N . GLN B 1 73 ? 18.469 -3.211 -7.344 1 36.44 73 GLN B N 1
ATOM 1182 C CA . GLN B 1 73 ? 19.234 -4.41 -7.023 1 36.44 73 GLN B CA 1
ATOM 1183 C C . GLN B 1 73 ? 20.094 -4.855 -8.211 1 36.44 73 GLN B C 1
ATOM 1185 O O . GLN B 1 73 ? 20.875 -5.801 -8.102 1 36.44 73 GLN B O 1
ATOM 1190 N N . ALA B 1 74 ? 19.875 -4.109 -9.266 1 33.5 74 ALA B N 1
ATOM 1191 C CA . ALA B 1 74 ? 20.812 -4.629 -10.258 1 33.5 74 ALA B CA 1
ATOM 1192 C C . ALA B 1 74 ? 22.234 -4.164 -9.969 1 33.5 74 ALA B C 1
ATOM 1194 O O . ALA B 1 74 ? 22.438 -3.057 -9.461 1 33.5 74 ALA B O 1
#